Protein AF-A0A8C2N4P5-F1 (afdb_monomer_lite)

Sequence (73 aa):
MSQAEFDKAAEEVKRLETQPTDEEMLFIYSHFKQATVGDAKWDSWNKLKGTSKESAMKTYVEKVEELKKKYVI

Organism: Cricetulus griseus (NCBI:txid10029)

Structure (mmCIF, N/CA/C/O backbone):
data_AF-A0A8C2N4P5-F1
#
_entry.id   AF-A0A8C2N4P5-F1
#
loop_
_atom_site.group_PDB
_atom_site.id
_atom_site.type_symbol
_atom_site.label_atom_id
_atom_site.label_alt_id
_atom_site.label_comp_id
_atom_site.label_asym_id
_atom_site.label_entity_id
_atom_site.label_seq_id
_atom_site.pdbx_PDB_ins_code
_atom_site.Cartn_x
_atom_site.Cartn_y
_atom_site.Cartn_z
_atom_site.occupancy
_atom_site.B_iso_or_equiv
_atom_site.auth_seq_id
_atom_site.auth_comp_id
_atom_site.auth_asym_id
_atom_site.auth_atom_id
_atom_site.pdbx_PDB_model_num
ATOM 1 N N . MET A 1 1 ? -10.374 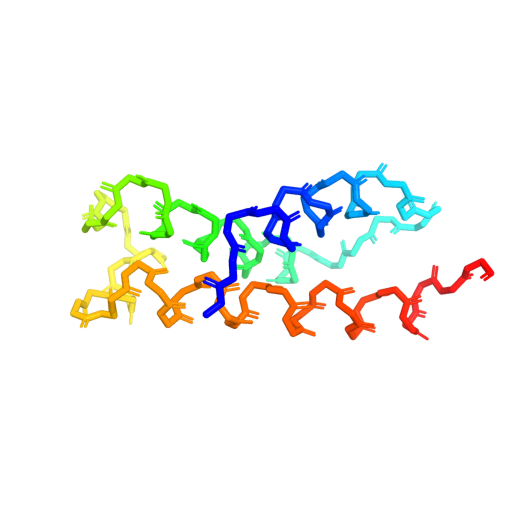8.358 0.978 1.00 76.19 1 MET A N 1
ATOM 2 C CA . MET A 1 1 ? -10.223 7.311 -0.071 1.00 76.19 1 MET A CA 1
ATOM 3 C C . MET A 1 1 ? -11.459 6.434 -0.083 1.00 76.19 1 MET A C 1
ATOM 5 O O . MET A 1 1 ? -11.970 6.155 0.995 1.00 76.19 1 MET A O 1
ATOM 9 N N . SER A 1 2 ? -11.955 6.012 -1.247 1.00 85.62 2 SER A N 1
ATOM 10 C CA . SER A 1 2 ? -13.114 5.110 -1.315 1.00 85.62 2 SER A CA 1
ATOM 11 C C . SER A 1 2 ? -12.700 3.634 -1.283 1.00 85.62 2 SER A C 1
ATOM 13 O O . SER A 1 2 ? -11.641 3.261 -1.790 1.00 85.62 2 SER A O 1
ATOM 15 N N . GLN A 1 3 ? -13.562 2.778 -0.724 1.00 84.50 3 GLN A N 1
ATOM 16 C CA . GLN A 1 3 ? -13.366 1.322 -0.743 1.00 84.50 3 GLN A CA 1
ATOM 17 C C . GLN A 1 3 ? -13.230 0.794 -2.183 1.00 84.50 3 GLN A C 1
ATOM 19 O O . GLN A 1 3 ? -12.404 -0.069 -2.445 1.00 84.50 3 GLN A O 1
ATOM 24 N N . ALA A 1 4 ? -13.970 1.378 -3.132 1.00 89.69 4 ALA A N 1
ATOM 25 C CA . ALA A 1 4 ? -13.934 0.989 -4.539 1.00 89.69 4 ALA A CA 1
ATOM 26 C C . ALA A 1 4 ? -12.565 1.232 -5.204 1.00 89.69 4 ALA A C 1
ATOM 28 O O . ALA A 1 4 ? -12.109 0.405 -5.990 1.00 89.69 4 ALA A O 1
ATOM 29 N N . GLU A 1 5 ? -11.891 2.344 -4.892 1.00 88.75 5 GLU A N 1
ATOM 30 C CA . GLU A 1 5 ? -10.535 2.617 -5.395 1.00 88.75 5 GLU A CA 1
ATOM 31 C C . GLU A 1 5 ? -9.516 1.631 -4.822 1.00 88.75 5 GLU A C 1
ATOM 33 O O . GLU A 1 5 ? -8.634 1.162 -5.540 1.00 88.75 5 GLU A O 1
ATOM 38 N N . PHE A 1 6 ? -9.660 1.289 -3.542 1.00 89.81 6 PHE A N 1
ATOM 39 C CA . PHE A 1 6 ? -8.816 0.295 -2.889 1.00 89.81 6 PHE A CA 1
ATOM 40 C C . PHE A 1 6 ? -9.008 -1.102 -3.491 1.00 89.81 6 PHE A C 1
ATOM 42 O O . PHE A 1 6 ? -8.026 -1.765 -3.821 1.00 89.81 6 PHE A O 1
ATOM 49 N N . ASP A 1 7 ? -10.257 -1.524 -3.698 1.00 90.75 7 ASP A N 1
ATOM 50 C CA . ASP A 1 7 ? -10.577 -2.820 -4.301 1.00 90.75 7 ASP A CA 1
ATOM 51 C C . ASP A 1 7 ? -10.055 -2.899 -5.742 1.00 90.75 7 ASP A C 1
ATOM 53 O O . ASP A 1 7 ? -9.458 -3.900 -6.141 1.00 90.75 7 ASP A O 1
ATOM 57 N N . LYS A 1 8 ? -10.202 -1.812 -6.510 1.00 91.06 8 LYS A N 1
ATOM 58 C CA . LYS A 1 8 ? -9.642 -1.709 -7.860 1.00 91.06 8 LYS A CA 1
ATOM 59 C C . LYS A 1 8 ? -8.120 -1.861 -7.846 1.00 91.06 8 LYS A C 1
ATOM 61 O O . LYS A 1 8 ? -7.593 -2.668 -8.607 1.00 91.06 8 LYS A O 1
ATOM 66 N N . ALA A 1 9 ? -7.421 -1.141 -6.970 1.00 90.12 9 ALA A N 1
ATOM 67 C CA . ALA A 1 9 ? -5.969 -1.245 -6.842 1.00 90.12 9 ALA A CA 1
ATOM 68 C C . ALA A 1 9 ? -5.524 -2.666 -6.437 1.00 90.12 9 ALA A C 1
ATOM 70 O O . ALA A 1 9 ? -4.522 -3.175 -6.940 1.00 90.12 9 ALA A O 1
ATOM 71 N N . ALA A 1 10 ? -6.292 -3.343 -5.577 1.00 89.06 10 ALA A N 1
ATOM 72 C CA . ALA A 1 10 ? -6.007 -4.718 -5.176 1.00 89.06 10 ALA A CA 1
ATOM 73 C C . ALA A 1 10 ? -6.147 -5.725 -6.326 1.00 89.06 10 ALA A C 1
ATOM 75 O O . ALA A 1 10 ? -5.381 -6.688 -6.398 1.00 89.06 10 ALA A O 1
ATOM 76 N N . GLU A 1 11 ? -7.087 -5.501 -7.242 1.00 89.62 11 GLU A N 1
ATOM 77 C CA . GLU A 1 11 ? -7.204 -6.288 -8.471 1.00 89.62 11 GLU A CA 1
ATOM 78 C C . GLU A 1 11 ? -6.105 -5.954 -9.485 1.00 89.62 11 GLU A C 1
ATOM 80 O O . GLU A 1 11 ? -5.594 -6.846 -10.159 1.00 89.62 11 GLU A O 1
ATOM 85 N N . GLU A 1 12 ? -5.694 -4.692 -9.584 1.00 87.19 12 GLU A N 1
ATOM 86 C CA . GLU A 1 12 ? -4.644 -4.266 -10.511 1.00 87.19 12 GLU A CA 1
ATOM 87 C C . GLU A 1 12 ? -3.255 -4.777 -10.114 1.00 87.19 12 GLU A C 1
ATOM 89 O O . GLU A 1 12 ? -2.507 -5.205 -10.990 1.00 87.19 12 GLU A O 1
ATOM 94 N N . VAL A 1 13 ? -2.927 -4.837 -8.816 1.00 85.62 13 VAL A N 1
ATOM 95 C CA . VAL A 1 13 ? -1.682 -5.476 -8.336 1.00 85.62 13 VAL A CA 1
ATOM 96 C C . VAL A 1 13 ? -1.565 -6.923 -8.804 1.00 85.62 13 VAL A C 1
ATOM 98 O O . VAL A 1 13 ? -0.473 -7.376 -9.135 1.00 85.62 13 VAL A O 1
ATOM 101 N N . LYS A 1 14 ? -2.681 -7.659 -8.868 1.00 84.12 14 LYS A N 1
ATOM 102 C CA . LYS A 1 14 ? -2.688 -9.054 -9.337 1.00 84.12 14 LYS A CA 1
ATOM 103 C C . LYS A 1 14 ? -2.449 -9.180 -10.843 1.00 84.12 14 LYS A C 1
ATOM 105 O O . LYS A 1 14 ? -2.177 -10.279 -11.312 1.00 84.12 14 LYS A O 1
ATOM 110 N N . ARG A 1 15 ? -2.602 -8.088 -11.597 1.00 84.81 15 ARG A N 1
ATOM 111 C CA . ARG A 1 15 ? -2.466 -8.043 -13.060 1.00 84.81 15 ARG A CA 1
ATOM 112 C C . ARG A 1 15 ? -1.098 -7.544 -13.525 1.00 84.81 15 ARG A C 1
ATOM 114 O O . ARG A 1 15 ? -0.912 -7.385 -14.725 1.00 84.81 15 ARG A O 1
ATOM 121 N N . LEU A 1 16 ? -0.165 -7.280 -12.611 1.00 81.81 16 LEU A N 1
ATOM 122 C CA . LEU A 1 16 ? 1.199 -6.898 -12.970 1.00 81.81 16 LEU A CA 1
ATOM 123 C C . LEU A 1 16 ? 1.883 -8.062 -13.705 1.00 81.81 16 LEU A C 1
ATOM 125 O O . LEU A 1 16 ? 1.912 -9.181 -13.197 1.00 81.81 16 LEU A O 1
ATOM 129 N N . GLU A 1 17 ? 2.436 -7.803 -14.892 1.00 79.56 17 GLU A N 1
ATOM 130 C CA . GLU A 1 17 ? 3.128 -8.830 -15.692 1.00 79.56 17 GLU A CA 1
ATOM 131 C C . GLU A 1 17 ? 4.435 -9.294 -15.047 1.00 79.56 17 GLU A C 1
ATOM 133 O O . GLU A 1 17 ? 4.872 -10.427 -15.236 1.00 79.56 17 GLU A O 1
ATOM 138 N N . THR A 1 18 ? 5.054 -8.415 -14.261 1.00 83.56 18 THR A N 1
ATOM 139 C CA . THR A 1 18 ? 6.262 -8.716 -13.499 1.00 83.56 18 THR A CA 1
ATOM 140 C C . THR A 1 18 ? 5.944 -8.679 -12.015 1.00 83.56 18 THR A C 1
ATOM 142 O O . THR A 1 18 ? 5.329 -7.733 -11.524 1.00 83.56 18 THR A O 1
ATOM 145 N N . GLN A 1 19 ? 6.399 -9.701 -11.292 1.00 82.81 19 GLN A N 1
ATOM 146 C CA . GLN A 1 19 ? 6.306 -9.722 -9.840 1.00 82.81 19 GLN A CA 1
ATOM 147 C C . GLN A 1 19 ? 7.161 -8.580 -9.252 1.00 82.81 19 GLN A C 1
ATOM 149 O O . GLN A 1 19 ? 8.361 -8.520 -9.543 1.00 82.81 19 GLN A O 1
ATOM 154 N N . PRO A 1 20 ? 6.578 -7.684 -8.432 1.00 85.94 20 PRO A N 1
ATOM 155 C CA . PRO A 1 20 ? 7.331 -6.668 -7.700 1.00 85.94 20 PRO A CA 1
ATOM 156 C C . PRO A 1 20 ? 8.381 -7.291 -6.777 1.00 85.94 20 PRO A C 1
ATOM 158 O O . PRO A 1 20 ? 8.334 -8.486 -6.478 1.00 85.94 20 PRO A O 1
ATOM 161 N N . THR A 1 21 ? 9.317 -6.487 -6.281 1.00 90.62 21 THR A N 1
ATOM 162 C CA . THR A 1 21 ? 10.324 -6.996 -5.339 1.00 90.62 21 THR A CA 1
ATOM 163 C C . THR A 1 21 ? 9.683 -7.464 -4.028 1.00 90.62 21 THR A C 1
ATOM 165 O O . THR A 1 21 ? 8.592 -7.023 -3.658 1.00 90.62 21 THR A O 1
ATOM 168 N N . ASP A 1 22 ? 10.378 -8.325 -3.277 1.00 88.25 22 ASP A N 1
ATOM 169 C CA . ASP A 1 22 ? 9.902 -8.794 -1.966 1.00 88.25 22 ASP A CA 1
ATOM 170 C C . ASP A 1 22 ? 9.578 -7.629 -1.017 1.00 88.25 22 ASP A C 1
ATOM 172 O O . ASP A 1 22 ? 8.601 -7.679 -0.271 1.00 88.25 22 ASP A O 1
ATOM 176 N N . GLU A 1 23 ? 10.353 -6.545 -1.078 1.00 88.75 23 GLU A N 1
ATOM 177 C CA . GLU A 1 23 ? 10.117 -5.33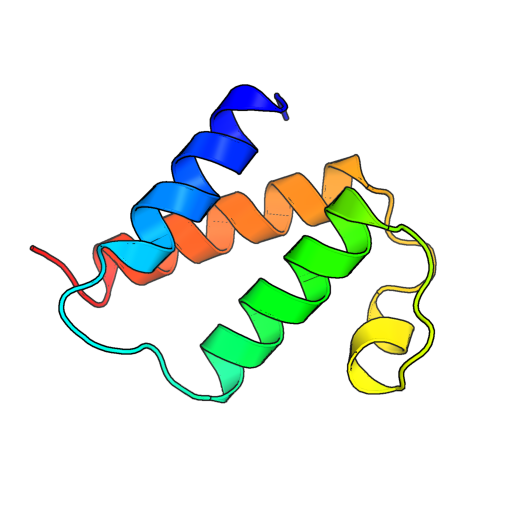6 -0.287 1.00 88.75 23 GLU A CA 1
ATOM 178 C C . GLU A 1 23 ? 8.810 -4.629 -0.684 1.00 88.75 23 GLU A C 1
ATOM 180 O O . GLU A 1 23 ? 8.017 -4.249 0.180 1.00 88.75 23 GLU A O 1
ATOM 185 N N . GLU A 1 24 ? 8.537 -4.503 -1.985 1.00 90.19 24 GLU A N 1
ATOM 186 C CA . GLU A 1 24 ? 7.302 -3.903 -2.501 1.00 90.19 24 GLU A CA 1
ATOM 187 C C . GLU A 1 24 ? 6.080 -4.764 -2.164 1.00 90.19 24 GLU A C 1
ATOM 189 O O . GLU A 1 24 ? 5.040 -4.244 -1.754 1.00 90.19 24 GLU A O 1
ATOM 194 N N . MET A 1 25 ? 6.223 -6.087 -2.247 1.00 88.44 25 MET A N 1
ATOM 195 C CA . MET A 1 25 ? 5.184 -7.039 -1.858 1.00 88.44 25 MET A CA 1
ATOM 196 C C . MET A 1 25 ? 4.889 -6.986 -0.355 1.00 88.44 25 MET A C 1
ATOM 198 O O . MET A 1 25 ? 3.721 -6.957 0.045 1.00 88.44 25 MET A O 1
ATOM 202 N N . LEU A 1 26 ? 5.921 -6.917 0.493 1.00 89.44 26 LEU A N 1
ATOM 203 C CA . LEU A 1 26 ? 5.764 -6.745 1.941 1.00 89.44 26 LEU A CA 1
ATOM 204 C C . LEU A 1 26 ? 5.084 -5.413 2.280 1.00 89.44 26 LEU A C 1
ATOM 206 O O . LEU A 1 26 ? 4.240 -5.351 3.183 1.00 89.44 26 LEU A O 1
ATOM 210 N N . PHE A 1 27 ? 5.404 -4.353 1.539 1.00 89.31 27 PHE A N 1
ATOM 211 C CA . PHE A 1 27 ? 4.771 -3.050 1.701 1.00 89.31 27 PHE A CA 1
ATOM 212 C C . PHE A 1 27 ? 3.276 -3.098 1.360 1.00 89.31 27 PHE A C 1
ATOM 214 O O . PHE A 1 27 ? 2.449 -2.684 2.176 1.00 89.31 27 PHE A O 1
ATOM 221 N N . ILE A 1 28 ? 2.920 -3.650 0.194 1.00 89.12 28 ILE A N 1
ATOM 222 C CA . ILE A 1 28 ? 1.528 -3.839 -0.247 1.00 89.12 28 ILE A CA 1
ATOM 223 C C . ILE A 1 28 ? 0.762 -4.662 0.789 1.00 89.12 28 ILE A C 1
ATOM 225 O O . ILE A 1 28 ? -0.321 -4.269 1.224 1.00 89.12 28 ILE A O 1
ATOM 229 N N . TYR A 1 29 ? 1.326 -5.793 1.216 1.00 88.94 29 TYR A N 1
ATOM 230 C CA . TYR A 1 29 ? 0.671 -6.696 2.154 1.00 88.94 29 TYR A CA 1
ATOM 231 C C . TYR A 1 29 ? 0.433 -6.043 3.519 1.00 88.94 29 TYR A C 1
ATOM 233 O O . TYR A 1 29 ? -0.680 -6.098 4.039 1.00 88.94 29 TYR A O 1
ATOM 241 N N . SER A 1 30 ? 1.439 -5.384 4.098 1.00 88.50 30 SER A N 1
ATOM 242 C CA . SER A 1 30 ? 1.295 -4.723 5.404 1.00 88.50 30 SER A CA 1
ATOM 243 C C . SER A 1 30 ? 0.211 -3.639 5.393 1.00 88.50 30 SER A C 1
ATOM 245 O O . SER A 1 30 ? -0.646 -3.627 6.279 1.00 88.50 30 SER A O 1
ATOM 247 N N .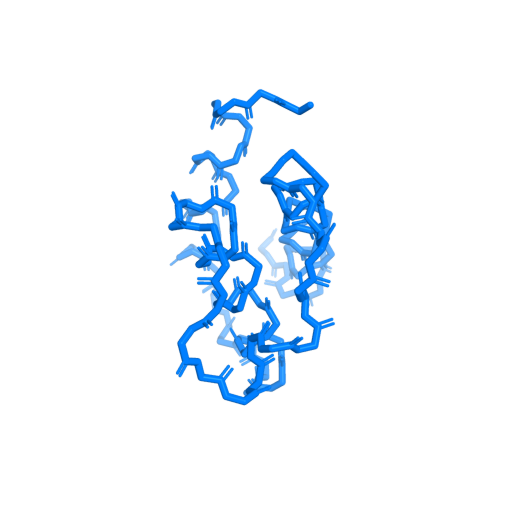 HIS A 1 31 ? 0.170 -2.796 4.357 1.00 88.94 31 HIS A N 1
ATOM 248 C CA . HIS A 1 31 ? -0.852 -1.755 4.220 1.00 88.94 31 HIS A CA 1
ATOM 249 C C . HIS A 1 31 ? -2.238 -2.327 3.926 1.00 88.94 31 HIS A C 1
ATOM 251 O O . HIS A 1 31 ? -3.221 -1.859 4.499 1.00 88.94 31 HIS A O 1
ATOM 257 N N . PHE A 1 32 ? -2.332 -3.384 3.115 1.00 89.94 32 PHE A N 1
ATOM 258 C CA . PHE A 1 32 ? -3.588 -4.094 2.881 1.00 89.94 32 PHE A CA 1
ATOM 259 C C . PHE A 1 32 ? -4.164 -4.669 4.183 1.00 89.94 32 PHE A C 1
ATOM 261 O O . PHE A 1 32 ? -5.361 -4.545 4.458 1.00 89.94 32 PHE A O 1
ATOM 268 N N . LYS A 1 33 ? -3.318 -5.275 5.026 1.00 88.94 33 LYS A N 1
ATOM 269 C CA . LYS A 1 33 ? -3.737 -5.814 6.327 1.00 88.94 33 LYS A CA 1
ATOM 270 C C . LYS A 1 33 ? -4.118 -4.700 7.302 1.00 88.94 33 LYS A C 1
ATOM 272 O O . LYS A 1 33 ? -5.161 -4.828 7.939 1.00 88.94 33 LYS A O 1
ATOM 277 N N . GLN A 1 34 ? -3.367 -3.597 7.363 1.00 87.00 34 GLN A N 1
ATOM 278 C CA . GLN A 1 34 ? -3.734 -2.432 8.184 1.00 87.00 34 GLN A CA 1
ATOM 279 C C . GLN A 1 34 ? -5.084 -1.842 7.748 1.00 87.00 34 GLN A C 1
ATOM 281 O O . GLN A 1 34 ? -5.936 -1.565 8.589 1.00 87.00 34 GLN A O 1
ATOM 286 N N . ALA A 1 35 ? -5.314 -1.709 6.440 1.00 86.88 35 ALA A N 1
ATOM 287 C CA . ALA A 1 35 ? -6.558 -1.200 5.868 1.00 86.88 35 ALA A CA 1
ATOM 288 C C . ALA A 1 35 ? -7.776 -2.086 6.187 1.00 86.88 35 ALA A C 1
ATOM 290 O O . ALA A 1 35 ? -8.834 -1.580 6.559 1.00 86.88 35 ALA A O 1
ATOM 291 N N . THR A 1 36 ? -7.634 -3.409 6.076 1.00 86.62 36 THR A N 1
ATOM 292 C CA . THR A 1 36 ? -8.752 -4.356 6.233 1.00 86.62 36 THR A CA 1
ATOM 293 C C . THR A 1 36 ? -8.974 -4.763 7.689 1.00 86.62 36 THR A C 1
ATOM 295 O O . THR A 1 36 ? -10.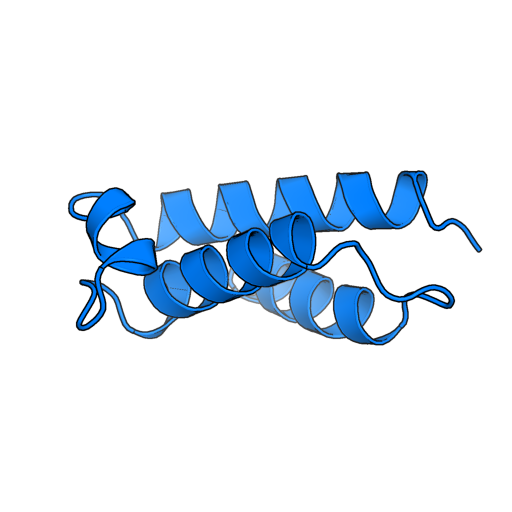080 -4.643 8.227 1.00 86.62 36 THR A O 1
ATOM 298 N N . VAL A 1 37 ? -7.912 -5.195 8.365 1.00 84.88 37 VAL A N 1
ATOM 299 C CA . VAL A 1 37 ? -7.970 -5.788 9.704 1.00 84.88 37 VAL A CA 1
ATOM 300 C C . VAL A 1 37 ? -7.792 -4.735 10.805 1.00 84.88 37 VAL A C 1
ATOM 302 O O . VAL A 1 37 ? -8.499 -4.808 11.807 1.00 84.88 37 VAL A O 1
ATOM 305 N N . GLY A 1 38 ? -6.955 -3.712 10.610 1.00 76.25 38 GLY A N 1
ATOM 306 C CA . GLY A 1 38 ? -6.646 -2.704 11.638 1.00 76.25 38 GLY A CA 1
ATOM 307 C C . GLY A 1 38 ? -5.309 -2.967 12.331 1.00 76.25 38 GLY A C 1
ATOM 308 O O . GLY A 1 38 ? -4.325 -3.197 11.647 1.00 76.25 38 GLY A O 1
ATOM 309 N N . ASP A 1 39 ? -5.243 -2.911 13.662 1.00 73.88 39 ASP A N 1
ATOM 310 C CA . ASP A 1 39 ? -3.964 -3.035 14.373 1.00 73.88 39 ASP A CA 1
ATOM 311 C C . ASP A 1 39 ? -3.278 -4.397 14.177 1.00 73.88 39 ASP A C 1
ATOM 313 O O . ASP A 1 39 ? -3.891 -5.470 14.185 1.00 73.88 39 ASP A O 1
ATOM 317 N N . ALA A 1 40 ? -1.960 -4.319 14.021 1.00 68.56 40 ALA A N 1
ATOM 318 C CA . ALA A 1 40 ? -1.093 -5.420 13.657 1.00 68.56 40 ALA A CA 1
ATOM 319 C C . ALA A 1 40 ? -0.917 -6.497 14.728 1.00 68.56 40 ALA A C 1
ATOM 321 O O . ALA A 1 40 ? -0.733 -6.204 15.906 1.00 68.56 40 ALA A O 1
ATOM 322 N N . LYS A 1 41 ? -0.835 -7.759 14.283 1.00 61.94 41 LYS A N 1
ATOM 323 C CA . LYS A 1 41 ? -0.381 -8.900 15.106 1.00 61.94 41 LYS A CA 1
ATOM 324 C C . LYS A 1 41 ? 1.083 -9.308 14.873 1.00 61.94 41 LYS A C 1
ATOM 326 O O . LYS A 1 41 ? 1.568 -10.186 15.573 1.00 61.94 41 LYS A O 1
ATOM 331 N N . TRP A 1 42 ? 1.765 -8.714 13.891 1.00 66.56 42 TRP A N 1
ATOM 332 C CA . TRP A 1 42 ? 3.102 -9.123 13.429 1.00 66.56 42 TRP A CA 1
ATOM 333 C C . TRP A 1 42 ? 4.058 -7.928 13.320 1.00 66.56 42 TRP A C 1
ATOM 335 O O . TRP A 1 42 ? 3.624 -6.830 12.973 1.00 66.56 42 TRP A O 1
ATOM 345 N N . ASP A 1 43 ? 5.356 -8.141 13.554 1.00 69.19 43 ASP A N 1
ATOM 346 C CA . ASP A 1 43 ? 6.361 -7.072 13.710 1.00 69.19 43 ASP A CA 1
ATOM 347 C C . ASP A 1 43 ? 6.509 -6.136 12.503 1.00 69.19 43 ASP A C 1
ATOM 349 O O . ASP A 1 43 ? 6.588 -4.917 12.667 1.00 69.19 43 ASP A O 1
ATOM 353 N N . SER A 1 44 ? 6.462 -6.665 11.278 1.00 63.47 44 SER A N 1
ATOM 354 C CA . SER A 1 44 ? 6.513 -5.842 10.057 1.00 63.47 44 SER A CA 1
ATOM 355 C C . SER A 1 44 ? 5.296 -4.923 9.908 1.00 63.47 44 SER A C 1
ATOM 357 O O . SER A 1 44 ? 5.380 -3.874 9.279 1.00 63.47 44 SER A O 1
ATOM 359 N N . TRP A 1 45 ? 4.171 -5.299 10.518 1.00 65.81 45 TRP A N 1
ATOM 360 C CA . TRP A 1 45 ? 2.913 -4.557 10.507 1.00 65.81 45 TRP A CA 1
ATOM 361 C C . TRP A 1 45 ? 2.786 -3.654 11.753 1.00 65.81 45 TRP A C 1
ATOM 363 O O . TRP A 1 45 ? 2.155 -2.603 11.684 1.00 65.81 45 TRP A O 1
ATOM 373 N N . ASN A 1 46 ? 3.485 -3.961 12.854 1.00 74.75 46 ASN A N 1
ATOM 374 C CA . ASN A 1 46 ? 3.564 -3.106 14.050 1.00 74.75 46 ASN A CA 1
ATOM 375 C C . ASN A 1 46 ? 4.110 -1.700 13.753 1.00 74.75 46 ASN A C 1
ATOM 377 O O . ASN A 1 46 ? 3.770 -0.753 14.458 1.00 74.75 46 ASN A O 1
ATOM 381 N N . LYS A 1 47 ? 4.913 -1.538 12.695 1.00 78.25 47 LYS A N 1
ATOM 382 C CA . LYS A 1 47 ? 5.395 -0.222 12.240 1.00 78.25 47 LYS A CA 1
ATOM 383 C C . LYS A 1 47 ? 4.272 0.708 11.759 1.00 78.25 47 LYS A C 1
ATOM 385 O O . LYS A 1 47 ? 4.473 1.915 11.730 1.00 78.25 47 LYS A O 1
ATOM 390 N N . LEU A 1 48 ? 3.105 0.159 11.410 1.00 78.12 48 LEU A N 1
ATOM 391 C CA . LEU A 1 48 ? 1.907 0.900 10.995 1.00 78.12 48 LEU A CA 1
ATOM 392 C C . LEU A 1 48 ? 0.896 1.071 12.144 1.00 78.12 48 LEU A C 1
ATOM 394 O O . LEU A 1 48 ? -0.239 1.496 11.927 1.00 78.12 48 LEU A O 1
ATOM 398 N N . LYS A 1 49 ? 1.274 0.722 13.381 1.00 78.50 49 LYS A N 1
ATOM 399 C CA . LYS A 1 49 ? 0.408 0.883 14.551 1.00 78.50 49 LYS A CA 1
ATOM 400 C C . LYS A 1 49 ? 0.067 2.361 14.754 1.00 78.50 49 LYS A C 1
ATOM 402 O O . LYS A 1 49 ? 0.951 3.213 14.785 1.00 78.50 49 LYS A O 1
ATOM 407 N N . GLY A 1 50 ? -1.221 2.657 14.915 1.00 82.38 50 GLY A N 1
ATOM 408 C CA . GLY A 1 50 ? -1.731 4.030 14.994 1.00 82.38 50 GLY A CA 1
ATOM 409 C C . GLY A 1 50 ? -2.049 4.667 13.636 1.00 82.38 50 GLY A C 1
ATOM 410 O O . GLY A 1 50 ? -2.673 5.726 13.600 1.00 82.38 50 GLY A O 1
ATOM 411 N N . THR A 1 51 ? -1.704 4.024 12.515 1.00 85.06 51 THR A N 1
ATOM 412 C CA . THR A 1 51 ? -2.169 4.443 11.189 1.00 85.06 51 THR A CA 1
ATOM 413 C C . THR A 1 51 ? -3.644 4.081 11.026 1.00 85.06 51 THR A C 1
ATOM 415 O O . THR A 1 51 ? -4.044 2.930 11.210 1.00 85.06 51 THR A O 1
ATOM 418 N N . SER A 1 52 ? -4.481 5.050 10.654 1.00 89.12 52 SER A N 1
ATOM 419 C CA . SER A 1 52 ? -5.896 4.779 10.394 1.00 89.12 52 SER A CA 1
ATOM 420 C C . SER A 1 52 ? -6.068 3.871 9.174 1.00 89.12 52 SER A C 1
ATOM 422 O O . SER A 1 52 ? -5.250 3.878 8.250 1.00 89.12 52 SER A O 1
ATOM 424 N N . LYS A 1 53 ? -7.176 3.122 9.131 1.00 87.62 53 LYS A N 1
ATOM 425 C CA . LYS A 1 53 ? -7.526 2.301 7.961 1.00 87.62 53 LYS A CA 1
ATOM 426 C C . LYS A 1 53 ? -7.547 3.128 6.675 1.00 87.62 53 LYS A C 1
ATOM 428 O O . LYS A 1 53 ? -7.044 2.679 5.653 1.00 87.62 53 LYS A O 1
ATOM 433 N N . GLU A 1 54 ? -8.071 4.351 6.740 1.00 88.56 54 GLU A N 1
ATOM 434 C CA . GLU A 1 54 ? -8.122 5.257 5.590 1.00 88.56 54 GLU A CA 1
ATOM 435 C C . GLU A 1 54 ? -6.730 5.675 5.111 1.00 88.56 54 GLU A C 1
ATOM 437 O O . GLU A 1 54 ? -6.460 5.644 3.910 1.00 88.56 54 GLU A O 1
ATOM 442 N N . SER A 1 55 ? -5.828 6.017 6.034 1.00 89.19 55 SER A N 1
ATOM 443 C CA . SER A 1 55 ? -4.456 6.370 5.672 1.00 89.19 55 SER A CA 1
ATOM 444 C C . SER A 1 55 ? -3.729 5.177 5.054 1.00 89.19 55 SER A C 1
ATOM 446 O O . SER A 1 55 ? -3.038 5.340 4.054 1.00 89.19 55 SER A O 1
ATOM 448 N N . ALA A 1 56 ? -3.925 3.973 5.600 1.00 89.44 56 ALA A N 1
ATOM 449 C CA . ALA A 1 56 ? -3.335 2.756 5.054 1.00 89.44 56 ALA A CA 1
ATO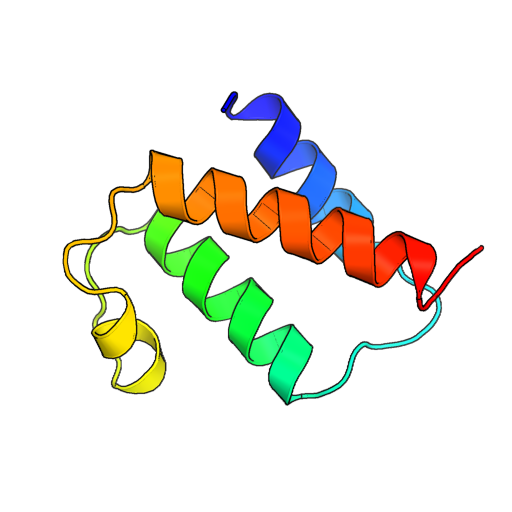M 450 C C . ALA A 1 56 ? -3.868 2.428 3.649 1.00 89.44 56 ALA A C 1
ATOM 452 O O . ALA A 1 56 ? -3.082 2.088 2.767 1.00 89.44 56 ALA A O 1
ATOM 453 N N . MET A 1 57 ? -5.177 2.587 3.417 1.00 90.62 57 MET A N 1
ATOM 454 C CA . MET A 1 57 ? -5.783 2.439 2.087 1.00 90.62 57 MET A CA 1
ATOM 455 C C . MET A 1 57 ? -5.202 3.435 1.085 1.00 90.62 57 MET A C 1
ATOM 457 O O . MET A 1 57 ? -4.906 3.062 -0.046 1.00 90.62 57 MET A O 1
ATOM 461 N N . LYS A 1 58 ? -5.013 4.694 1.492 1.00 91.56 58 LYS A N 1
ATOM 462 C CA . LYS A 1 58 ? -4.431 5.722 0.625 1.00 91.56 58 LYS A CA 1
ATOM 463 C C . LYS A 1 58 ? -3.013 5.362 0.198 1.00 91.56 58 LYS A C 1
ATOM 465 O O . LYS A 1 58 ? -2.736 5.312 -0.995 1.00 91.56 58 LYS A O 1
ATOM 470 N N . THR A 1 59 ? -2.154 5.040 1.159 1.00 91.56 59 THR A N 1
ATOM 471 C CA . THR A 1 59 ? -0.764 4.661 0.882 1.00 91.56 59 THR A CA 1
ATOM 472 C C . THR A 1 59 ? -0.671 3.378 0.053 1.00 91.56 59 THR A C 1
ATOM 474 O O . THR A 1 59 ? 0.190 3.267 -0.816 1.00 91.56 59 THR A O 1
ATOM 477 N N . TYR A 1 60 ? -1.585 2.425 0.268 1.00 92.44 60 TYR A N 1
ATOM 478 C CA . TYR A 1 60 ? -1.700 1.235 -0.571 1.00 92.44 60 TYR A CA 1
ATOM 479 C C . TYR A 1 60 ? -1.949 1.606 -2.037 1.00 92.44 60 TYR A C 1
ATOM 481 O O . TYR A 1 60 ? -1.163 1.225 -2.899 1.00 92.44 60 TYR A O 1
ATOM 489 N N . VAL A 1 61 ? -3.003 2.382 -2.313 1.00 92.50 61 VAL A N 1
ATOM 490 C CA . VAL A 1 61 ? -3.384 2.775 -3.681 1.00 92.50 61 VAL A CA 1
ATOM 491 C C . VAL A 1 61 ? -2.266 3.563 -4.363 1.00 92.50 61 VAL A C 1
ATOM 493 O O . VAL A 1 61 ? -1.930 3.278 -5.509 1.00 92.50 61 VAL A O 1
ATOM 496 N N . GLU A 1 62 ? -1.635 4.499 -3.651 1.00 92.88 62 GLU A N 1
ATOM 497 C CA . GLU A 1 62 ? -0.490 5.255 -4.170 1.00 92.88 62 GLU A CA 1
ATOM 498 C C . GLU A 1 62 ? 0.663 4.331 -4.583 1.00 92.88 62 GLU A C 1
ATOM 500 O O . GLU A 1 62 ? 1.229 4.499 -5.666 1.00 92.88 62 GLU A O 1
ATOM 505 N N . LYS A 1 63 ? 0.975 3.313 -3.767 1.00 92.25 63 LYS A N 1
ATOM 506 C CA . LYS A 1 63 ? 2.032 2.355 -4.100 1.00 92.25 63 LYS A CA 1
ATOM 507 C C . LYS A 1 63 ? 1.659 1.474 -5.289 1.00 92.25 63 LYS A C 1
ATOM 509 O O . LYS A 1 63 ? 2.513 1.210 -6.128 1.00 92.25 63 LYS A O 1
ATOM 514 N N . VAL A 1 64 ? 0.401 1.046 -5.398 1.00 90.31 64 VAL A N 1
ATOM 515 C CA . VAL A 1 64 ? -0.078 0.287 -6.564 1.00 90.31 64 VAL A CA 1
ATOM 516 C C . VAL A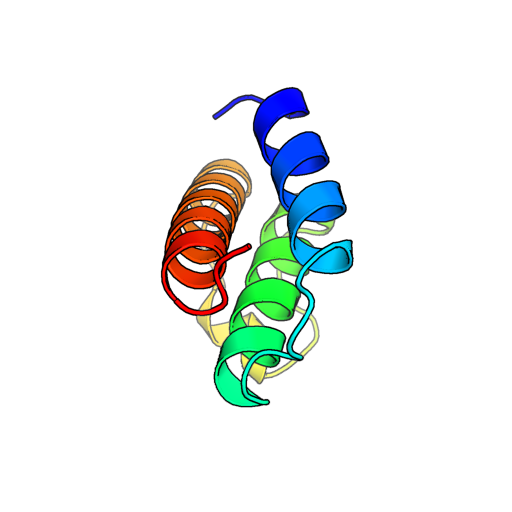 1 64 ? 0.095 1.087 -7.853 1.00 90.31 64 VAL A C 1
ATOM 518 O O . VAL A 1 64 ? 0.619 0.559 -8.830 1.00 90.31 64 VAL A O 1
ATOM 521 N N . GLU A 1 65 ? -0.285 2.364 -7.857 1.00 90.25 65 GLU A N 1
ATOM 522 C CA . GLU A 1 65 ? -0.119 3.239 -9.023 1.00 90.25 65 GLU A CA 1
ATOM 523 C C . GLU A 1 65 ? 1.357 3.441 -9.404 1.00 90.25 65 GLU A C 1
ATOM 525 O O . GLU A 1 65 ? 1.694 3.490 -10.588 1.00 90.25 65 GLU A O 1
ATOM 530 N N . GLU A 1 66 ? 2.261 3.510 -8.424 1.00 90.38 66 GLU A N 1
ATOM 531 C CA . GLU A 1 66 ? 3.707 3.541 -8.672 1.00 90.38 66 GLU A CA 1
ATOM 532 C C . GLU A 1 66 ? 4.195 2.239 -9.327 1.00 90.38 66 GLU A C 1
ATOM 534 O O . GLU A 1 66 ? 4.910 2.273 -10.329 1.00 90.38 66 GLU A O 1
ATOM 539 N N . LEU A 1 67 ? 3.772 1.087 -8.800 1.00 89.50 67 LEU A N 1
ATOM 540 C CA . LEU A 1 67 ? 4.171 -0.222 -9.317 1.00 89.50 67 LEU A CA 1
ATOM 541 C C . LEU A 1 67 ? 3.630 -0.467 -10.721 1.00 89.50 67 LEU A C 1
ATOM 543 O O . LEU A 1 67 ? 4.366 -0.962 -11.569 1.00 89.50 67 LEU A O 1
ATOM 547 N N . LYS A 1 68 ? 2.398 -0.039 -11.003 1.00 86.62 68 LYS A N 1
ATOM 548 C CA . LYS A 1 68 ? 1.830 -0.062 -12.355 1.00 86.62 68 LYS A CA 1
ATOM 549 C C . LYS A 1 68 ? 2.689 0.717 -13.344 1.00 86.62 68 LYS A C 1
ATOM 551 O O . LYS A 1 68 ? 2.889 0.241 -14.449 1.00 86.62 68 LYS A O 1
ATOM 556 N N . LYS A 1 69 ? 3.219 1.883 -12.952 1.00 87.06 69 LYS A N 1
ATOM 557 C CA . LYS A 1 69 ? 4.127 2.698 -13.786 1.00 87.06 69 LYS A CA 1
ATOM 558 C C . LYS A 1 69 ? 5.540 2.131 -13.901 1.00 87.06 69 LYS A C 1
ATOM 560 O O . LYS A 1 69 ? 6.257 2.477 -14.835 1.00 87.06 69 LYS A O 1
ATOM 565 N N . LYS A 1 70 ? 5.961 1.306 -12.947 1.00 86.38 70 LYS A N 1
ATOM 566 C CA . LYS A 1 70 ? 7.295 0.700 -12.927 1.00 86.38 70 LYS A CA 1
ATOM 567 C C . LYS A 1 70 ? 7.346 -0.615 -13.704 1.00 86.38 70 LYS A C 1
ATOM 569 O O . LYS A 1 70 ? 8.320 -0.870 -14.401 1.00 86.38 70 LYS A O 1
ATOM 574 N N . TYR A 1 71 ? 6.300 -1.422 -13.591 1.00 83.19 71 TYR A N 1
ATOM 575 C CA . TYR A 1 71 ? 6.172 -2.750 -14.192 1.00 83.19 71 TYR A CA 1
ATOM 576 C C . TYR A 1 71 ? 5.177 -2.744 -15.361 1.00 83.19 71 TYR A C 1
ATOM 578 O O . TYR A 1 71 ? 4.423 -3.695 -15.540 1.00 83.19 71 TYR A O 1
ATOM 586 N N . VAL A 1 72 ? 5.153 -1.624 -16.092 1.00 71.25 72 VAL A N 1
ATOM 587 C CA . VAL A 1 72 ? 4.153 -1.266 -17.110 1.00 71.25 72 VAL A CA 1
ATOM 588 C C . VAL A 1 72 ? 3.913 -2.368 -18.133 1.00 71.25 72 VAL A C 1
ATOM 590 O O . VAL A 1 72 ? 4.858 -2.957 -18.657 1.00 71.25 72 VAL A O 1
ATOM 593 N N . ILE A 1 73 ? 2.616 -2.504 -18.428 1.00 53.53 73 ILE A N 1
ATOM 594 C CA . ILE A 1 73 ? 2.011 -2.876 -19.712 1.00 53.53 73 ILE A CA 1
ATOM 595 C C . ILE A 1 73 ? 1.719 -1.586 -20.478 1.00 53.53 73 ILE A C 1
ATOM 597 O O . ILE A 1 73 ? 1.043 -0.717 -19.874 1.00 53.53 73 ILE A O 1
#

InterPro domains:
  IPR000582 Acyl-CoA-binding protein, ACBP [PF00887] (3-64)
  IPR000582 Acyl-CoA-binding protein, ACBP [PR00689] (3-18)
  IPR000582 Acyl-CoA-binding protein, ACBP [PR00689] (20-38)
  IPR000582 Acyl-CoA-binding protein, ACBP [PS51228] (2-73)
  IPR014352 FERM/acyl-CoA-binding protein superfamily [G3DSA:1.20.80.10] (1-38)
  IPR014352 FERM/acyl-CoA-binding protein superfamily [G3DSA:1.20.80.10] (39-73)
  IPR022408 Acyl-CoA-binding protein, ACBP, conserved site [PS00880] (20-38)
  IPR035984 Acyl-CoA binding protein superfamily [SSF47027] (3-71)

Foldseek 3Di:
DDPVLLVVLVVLLVVQPDNDDPVLVLLLVLLVCCLPPNADPDDSNNVCHPPHSVNSSVVNSVSSVVSCVVSDD

pLDDT: mean 84.44, std 8.22, range [53.53, 92.88]

Secondary structure (DSSP, 8-state):
--HHHHHHHHHHHTT-SSPPPHHHHHHHHHHHHHHHT-S-SSHHHHTTTT--HHHHHHHHHHHHHHHHHHS--

Radius of gyration: 11.89 Å; chains: 1; bounding box: 24×17×35 Å